Protein AF-A0A8T5M0J4-F1 (afdb_monomer)

Mean predicted aligned error: 8.4 Å

Sequence (104 aa):
MQELKKFDVLSTALIQAVIGAIVGLLFGIFYAIFGTMLASLGAQGMGPGAGMMAGVGVLMIIILPISYGIAGFIGGAIFAFVYNLVAKWIGGIKVELTNVAPAK

Nearest PDB structures (foldseek):
  1c0v-assembly1_A  TM=5.836E-01  e=3.617E+00  Escherichia coli
  8b6h-assembly1_EG  TM=4.795E-01  e=3.219E+00  Tetrahymena thermophila SB210
  7njl-assembly1_P  TM=3.765E-01  e=1.696E+00  Mycolicibacterium smegmatis MC2 155
  8bqs-assembly1_Eq  TM=4.881E-01  e=4.308E+00  Tetrahymena thermophila SB210

Foldseek 3Di:
DDFCLADDLQVQLQVQLQVQLVVQLVVLVVQLVVQLVVLVVCVVPPPPVSVVSNVVSNVSNVVRSNVRSNVSSVVRNVVRVVQNVVCVPPNGDDDDDDPPDDDD

Radius of gyration: 21.3 Å; Cα contacts (8 Å, |Δi|>4): 141; chains: 1; bounding box: 46×46×55 Å

Structure (mmCIF, N/CA/C/O backbone):
data_AF-A0A8T5M0J4-F1
#
_entry.id   AF-A0A8T5M0J4-F1
#
loop_
_atom_site.group_PDB
_atom_site.id
_atom_site.type_symbol
_atom_site.label_atom_id
_atom_site.label_alt_id
_atom_site.label_comp_id
_atom_site.label_asym_id
_atom_site.label_entity_id
_atom_site.label_seq_id
_atom_site.pdbx_PDB_ins_code
_atom_site.Cartn_x
_atom_site.Cartn_y
_atom_site.Cartn_z
_atom_site.occupancy
_atom_site.B_iso_or_equiv
_atom_site.auth_seq_id
_atom_site.auth_comp_id
_atom_site.auth_asym_id
_atom_site.auth_atom_id
_atom_site.pdbx_PDB_model_num
ATOM 1 N N . MET A 1 1 ? -5.095 9.691 28.644 1.00 72.69 1 MET A N 1
ATOM 2 C CA . MET A 1 1 ? -5.087 8.663 27.581 1.00 72.69 1 MET A CA 1
ATOM 3 C C . MET A 1 1 ? -6.386 8.760 26.797 1.00 72.69 1 MET A C 1
ATOM 5 O O . MET A 1 1 ? -7.447 8.672 27.403 1.00 72.69 1 MET A O 1
ATOM 9 N N . GLN A 1 2 ? -6.309 9.020 25.497 1.00 82.12 2 GLN A N 1
ATOM 10 C CA . GLN A 1 2 ? -7.454 8.988 24.584 1.00 82.12 2 GLN A CA 1
ATOM 11 C C . GLN A 1 2 ? -7.600 7.585 23.973 1.00 82.12 2 GLN A C 1
ATOM 13 O O . GLN A 1 2 ? -6.694 6.767 24.086 1.00 82.12 2 GLN A O 1
ATOM 18 N N . GLU A 1 3 ? -8.741 7.277 23.360 1.00 84.25 3 GLU A N 1
ATOM 19 C CA . GLU A 1 3 ? -9.023 5.960 22.772 1.00 84.25 3 GLU A CA 1
ATOM 20 C C . GLU A 1 3 ? -9.385 6.109 21.288 1.00 84.25 3 GLU A C 1
ATOM 22 O O . GLU A 1 3 ? -10.331 6.816 20.931 1.00 84.25 3 GLU A O 1
ATOM 27 N N . LEU A 1 4 ? -8.646 5.424 20.415 1.00 85.12 4 LEU A N 1
ATOM 28 C CA . LEU A 1 4 ? -8.905 5.342 18.979 1.00 85.12 4 LEU A CA 1
ATOM 29 C C . LEU A 1 4 ? -10.001 4.309 18.704 1.00 85.12 4 LEU A C 1
ATOM 31 O O . LEU A 1 4 ? -9.728 3.138 18.457 1.00 85.12 4 LEU A O 1
ATOM 35 N N . LYS A 1 5 ? -11.263 4.741 18.717 1.00 84.88 5 LYS A N 1
ATOM 36 C CA . LYS A 1 5 ? -12.410 3.852 18.444 1.00 84.88 5 LYS A CA 1
ATOM 37 C C . LYS A 1 5 ? -12.639 3.550 16.966 1.00 84.88 5 LYS A C 1
ATOM 39 O O . LYS A 1 5 ? -13.288 2.560 16.644 1.00 84.88 5 LYS A O 1
ATOM 44 N N . LYS A 1 6 ? -12.158 4.419 16.075 1.00 86.38 6 LYS A N 1
ATOM 45 C CA . LYS A 1 6 ? -12.303 4.251 14.629 1.00 86.38 6 LYS A CA 1
ATOM 46 C C . LYS A 1 6 ? -11.108 4.823 13.880 1.00 86.38 6 LYS A C 1
ATOM 48 O O . LYS A 1 6 ? -10.658 5.923 14.196 1.00 86.38 6 LYS A O 1
ATOM 53 N N . PHE A 1 7 ? -10.662 4.103 12.862 1.00 89.12 7 PHE A N 1
ATOM 54 C CA . PHE A 1 7 ? -9.860 4.655 11.782 1.00 89.12 7 PHE A CA 1
ATOM 55 C C . PHE A 1 7 ? -10.777 5.131 10.660 1.00 89.12 7 PHE A C 1
ATOM 57 O O . PHE A 1 7 ? -11.763 4.469 10.323 1.00 89.12 7 PHE A O 1
ATOM 64 N N . ASP A 1 8 ? -10.450 6.283 10.081 1.00 92.75 8 ASP A N 1
ATOM 65 C CA . ASP A 1 8 ? -11.033 6.660 8.801 1.00 92.75 8 ASP A CA 1
ATOM 66 C C . ASP A 1 8 ? -10.425 5.781 7.704 1.00 92.75 8 ASP A C 1
AT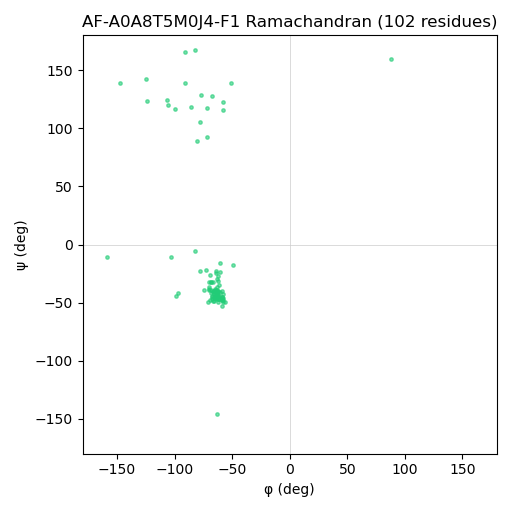OM 68 O O . ASP A 1 8 ? -9.215 5.803 7.479 1.00 92.75 8 ASP A O 1
ATOM 72 N N . VAL A 1 9 ? -11.271 4.987 7.046 1.00 92.31 9 VAL A N 1
ATOM 73 C CA . VAL A 1 9 ? -10.834 3.960 6.090 1.00 92.31 9 VAL A CA 1
ATOM 74 C C . VAL A 1 9 ? -10.076 4.593 4.931 1.00 92.31 9 VAL A C 1
ATOM 76 O O . VAL A 1 9 ? -9.046 4.065 4.518 1.00 92.31 9 VAL A O 1
ATOM 79 N N . LEU A 1 10 ? -10.554 5.738 4.435 1.00 92.62 10 LEU A N 1
ATOM 80 C CA . LEU A 1 10 ? -9.941 6.412 3.298 1.00 92.62 10 LEU A CA 1
ATOM 81 C C . LEU A 1 10 ? -8.574 6.994 3.665 1.00 92.62 10 LEU A C 1
ATOM 83 O O . LEU A 1 10 ? -7.605 6.756 2.947 1.00 92.62 10 LEU A O 1
ATOM 87 N N . SER A 1 11 ? -8.475 7.702 4.791 1.00 93.06 11 SER A N 1
ATOM 88 C CA . SER A 1 11 ? -7.205 8.244 5.279 1.00 93.06 11 SER A CA 1
ATOM 89 C C . SER A 1 11 ? -6.166 7.143 5.520 1.00 93.06 11 SER A C 1
ATOM 91 O O . SER A 1 11 ? -5.044 7.233 5.020 1.00 93.06 11 SER A O 1
ATOM 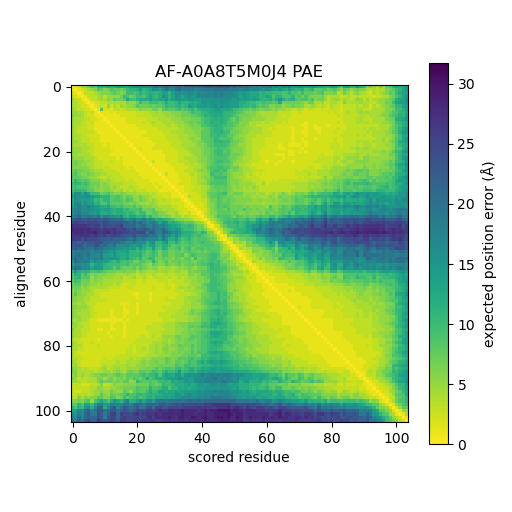93 N N . THR A 1 12 ? -6.539 6.048 6.194 1.00 93.06 12 THR A N 1
ATOM 94 C CA . THR A 1 12 ? -5.628 4.914 6.426 1.00 93.06 12 THR A CA 1
ATOM 95 C C . THR A 1 12 ? -5.210 4.236 5.121 1.00 93.06 12 THR A C 1
ATOM 97 O O . THR A 1 12 ? -4.030 3.932 4.948 1.00 93.06 12 THR A O 1
ATOM 100 N N . ALA A 1 13 ? -6.138 4.037 4.183 1.00 94.81 13 ALA A N 1
ATOM 101 C CA . ALA A 1 13 ? -5.837 3.457 2.879 1.00 94.81 13 ALA A CA 1
ATOM 102 C C . ALA A 1 13 ? -4.876 4.334 2.067 1.00 94.81 13 ALA A C 1
ATOM 104 O O . ALA A 1 13 ? -3.910 3.821 1.513 1.00 94.81 13 ALA A O 1
ATOM 105 N N . LEU A 1 14 ? -5.089 5.652 2.027 1.00 94.62 14 LEU A N 1
ATOM 106 C CA . LEU A 1 14 ? -4.214 6.582 1.307 1.00 94.62 14 LEU A CA 1
ATOM 107 C C . LEU A 1 14 ? -2.812 6.641 1.913 1.00 94.62 14 LEU A C 1
ATOM 109 O O . LEU A 1 14 ? -1.832 6.576 1.174 1.00 94.62 14 LEU A O 1
ATOM 113 N N . ILE A 1 15 ? -2.698 6.707 3.243 1.00 95.38 15 ILE A N 1
ATOM 114 C CA . ILE A 1 15 ? -1.395 6.664 3.921 1.00 95.38 15 ILE A CA 1
ATOM 115 C C . ILE A 1 15 ? -0.668 5.363 3.566 1.00 95.38 15 ILE A C 1
ATOM 117 O O . ILE A 1 15 ? 0.491 5.397 3.152 1.00 95.38 15 ILE A O 1
ATOM 121 N N . GLN A 1 16 ? -1.356 4.222 3.649 1.00 94.50 16 GLN A N 1
ATOM 122 C CA . GLN A 1 16 ? -0.768 2.925 3.325 1.00 94.50 16 GLN A CA 1
ATOM 123 C C . GLN A 1 16 ? -0.427 2.788 1.833 1.00 94.50 16 GLN A C 1
ATOM 125 O O . GLN A 1 16 ? 0.565 2.147 1.493 1.00 94.50 16 GLN A O 1
ATOM 130 N N . ALA A 1 17 ? -1.196 3.415 0.943 1.00 95.94 17 ALA A N 1
ATOM 131 C CA . ALA A 1 17 ? -0.907 3.478 -0.485 1.00 95.94 17 ALA A CA 1
ATOM 132 C C . ALA A 1 17 ? 0.380 4.254 -0.766 1.00 95.94 17 ALA A C 1
ATOM 134 O O . ALA A 1 17 ? 1.218 3.800 -1.540 1.00 95.94 17 ALA A O 1
ATOM 135 N N . VAL A 1 18 ? 0.567 5.405 -0.116 1.00 96.69 18 VAL A N 1
ATOM 136 C CA . VAL A 1 18 ? 1.773 6.224 -0.285 1.00 96.69 18 VAL A CA 1
ATOM 137 C C . VAL A 1 18 ? 2.993 5.506 0.285 1.00 96.69 18 VAL A C 1
ATOM 139 O O . VAL A 1 18 ? 4.015 5.421 -0.392 1.00 96.69 18 VAL A O 1
ATOM 142 N N . ILE A 1 19 ? 2.880 4.921 1.481 1.00 95.81 19 ILE A N 1
ATOM 143 C CA . ILE A 1 19 ? 3.944 4.090 2.063 1.00 95.81 19 ILE A CA 1
ATOM 144 C C . ILE A 1 19 ? 4.272 2.922 1.125 1.00 95.81 19 ILE A C 1
ATOM 146 O O . ILE A 1 19 ? 5.438 2.697 0.808 1.00 95.81 19 ILE A O 1
ATOM 150 N N . GLY A 1 20 ? 3.251 2.216 0.634 1.00 94.94 20 GLY A N 1
ATOM 151 C CA . GLY A 1 20 ? 3.397 1.123 -0.323 1.00 94.94 20 GLY A CA 1
ATOM 152 C C . GLY A 1 20 ? 4.102 1.562 -1.604 1.00 94.94 20 GLY A C 1
ATOM 153 O O . GLY A 1 20 ? 5.044 0.906 -2.032 1.00 94.94 20 GLY A O 1
ATOM 154 N N . ALA A 1 21 ? 3.724 2.702 -2.180 1.00 95.12 21 ALA A N 1
ATOM 155 C CA . ALA A 1 21 ? 4.355 3.240 -3.379 1.00 95.12 21 ALA A CA 1
ATOM 156 C C . ALA A 1 21 ? 5.828 3.608 -3.152 1.00 95.12 21 ALA A C 1
ATOM 158 O O . ALA A 1 21 ? 6.667 3.288 -3.991 1.00 95.12 21 ALA A O 1
ATOM 159 N N . ILE A 1 22 ? 6.166 4.216 -2.009 1.00 96.38 22 ILE A N 1
ATOM 160 C CA . ILE A 1 22 ? 7.559 4.515 -1.639 1.00 96.38 22 ILE A CA 1
ATOM 161 C C . ILE A 1 22 ? 8.363 3.217 -1.527 1.00 96.38 22 ILE A C 1
ATOM 163 O O . ILE A 1 22 ? 9.446 3.110 -2.098 1.00 96.38 22 ILE A O 1
ATOM 167 N N . VAL A 1 23 ? 7.821 2.207 -0.847 1.00 94.25 23 VAL A N 1
ATOM 168 C CA . VAL A 1 23 ? 8.457 0.889 -0.728 1.00 94.25 23 VAL A CA 1
ATOM 169 C C . VAL A 1 23 ? 8.628 0.238 -2.106 1.00 94.25 23 VAL A C 1
ATOM 171 O O . VAL A 1 23 ? 9.716 -0.231 -2.433 1.00 94.25 23 VAL A O 1
ATOM 174 N N . GLY A 1 24 ? 7.594 0.269 -2.948 1.00 92.31 24 GLY A N 1
ATOM 175 C CA . GLY A 1 24 ? 7.636 -0.237 -4.318 1.00 92.31 24 GLY A CA 1
ATOM 176 C C . GLY A 1 24 ? 8.658 0.490 -5.192 1.00 92.31 24 GLY A C 1
ATOM 177 O O . GLY A 1 24 ? 9.314 -0.149 -6.009 1.00 92.31 24 GLY A O 1
ATOM 178 N N . LEU A 1 25 ? 8.864 1.793 -4.986 1.00 94.31 25 LEU A N 1
ATOM 179 C CA . LEU A 1 25 ? 9.907 2.567 -5.660 1.00 94.31 25 LEU A CA 1
ATOM 180 C C . LEU A 1 25 ? 11.307 2.150 -5.220 1.00 94.31 25 LEU A C 1
ATOM 182 O O . LEU A 1 25 ? 12.170 1.958 -6.073 1.00 94.31 25 LEU A O 1
ATOM 186 N N . LEU A 1 26 ? 11.534 1.960 -3.919 1.00 94.38 26 LEU A N 1
ATOM 187 C CA . LEU A 1 26 ? 12.818 1.471 -3.410 1.00 94.38 26 LEU A CA 1
ATOM 188 C C . LEU A 1 26 ? 13.157 0.098 -4.002 1.00 94.38 26 LEU A C 1
ATOM 190 O O . LEU A 1 26 ? 14.270 -0.106 -4.489 1.00 94.38 26 LEU A O 1
ATOM 194 N N . PHE A 1 27 ? 12.183 -0.816 -4.042 1.00 89.81 27 PHE A N 1
ATOM 195 C CA . PHE A 1 27 ? 12.355 -2.109 -4.702 1.00 89.81 27 PHE A CA 1
ATOM 196 C C . PHE A 1 27 ? 12.550 -1.970 -6.216 1.00 89.81 27 PHE A C 1
ATOM 198 O O . PHE A 1 27 ? 13.418 -2.636 -6.768 1.00 89.81 27 PHE A O 1
ATOM 205 N N . GLY A 1 28 ? 11.814 -1.086 -6.891 1.00 89.12 28 GLY A N 1
ATOM 206 C CA . GLY A 1 28 ? 11.980 -0.804 -8.320 1.00 89.12 28 GLY A CA 1
ATOM 207 C C . GLY A 1 28 ? 13.379 -0.314 -8.672 1.00 89.12 28 GLY A C 1
ATOM 208 O O . GLY A 1 28 ? 13.993 -0.832 -9.603 1.00 89.12 28 GLY A O 1
ATOM 209 N N . ILE A 1 29 ? 13.924 0.619 -7.891 1.00 90.75 29 ILE A N 1
ATOM 210 C CA . ILE A 1 29 ? 15.298 1.109 -8.052 1.00 90.75 29 ILE A CA 1
ATOM 211 C C . ILE A 1 29 ? 16.297 -0.028 -7.824 1.00 90.75 29 ILE A C 1
ATOM 213 O O . ILE A 1 29 ? 17.219 -0.205 -8.620 1.00 90.75 29 ILE A O 1
ATOM 217 N N . PHE A 1 30 ? 16.096 -0.835 -6.780 1.00 88.88 30 PHE A N 1
ATOM 218 C CA . PHE A 1 30 ? 16.947 -1.989 -6.505 1.00 88.88 30 PHE A CA 1
ATOM 219 C C . PHE A 1 30 ? 16.944 -2.985 -7.676 1.00 88.88 30 PHE A C 1
ATOM 221 O O . PHE A 1 30 ? 18.005 -3.372 -8.160 1.00 88.88 30 PHE A O 1
ATOM 228 N N . TYR A 1 31 ? 15.768 -3.333 -8.204 1.00 83.94 31 TYR A N 1
ATOM 229 C CA . TYR A 1 31 ? 15.628 -4.209 -9.370 1.00 83.94 31 TYR A CA 1
ATOM 230 C C . TYR A 1 31 ? 16.250 -3.619 -10.638 1.00 83.94 31 TYR A C 1
ATOM 232 O O . TYR A 1 31 ? 16.840 -4.363 -11.417 1.00 83.94 31 TYR A O 1
ATOM 240 N N . ALA A 1 32 ? 16.168 -2.306 -10.848 1.00 86.88 32 ALA A N 1
ATOM 241 C CA . ALA A 1 32 ? 16.800 -1.659 -11.992 1.00 86.88 32 ALA A CA 1
ATOM 242 C C . ALA A 1 32 ? 18.334 -1.735 -11.924 1.00 86.88 32 ALA A C 1
ATOM 244 O O . ALA A 1 32 ? 18.983 -2.093 -12.909 1.00 86.88 32 ALA A O 1
ATOM 245 N N . ILE A 1 33 ? 18.921 -1.458 -10.756 1.00 86.31 33 ILE A N 1
ATOM 246 C CA . ILE A 1 33 ? 20.376 -1.527 -10.544 1.00 86.31 33 ILE A CA 1
ATOM 247 C C . ILE A 1 33 ? 20.869 -2.973 -10.679 1.00 86.31 33 ILE A C 1
ATOM 249 O O . ILE A 1 33 ? 21.814 -3.243 -11.418 1.00 86.31 33 ILE A O 1
ATOM 253 N N . PHE A 1 34 ? 20.210 -3.926 -10.018 1.00 82.12 34 PHE A N 1
ATOM 254 C CA . PHE A 1 34 ? 20.601 -5.333 -10.102 1.00 82.12 34 PHE A CA 1
ATOM 255 C C . PHE A 1 34 ? 20.351 -5.922 -11.490 1.00 82.12 34 PHE A C 1
ATOM 257 O O . PHE A 1 34 ? 21.191 -6.660 -11.992 1.00 82.12 34 PHE A O 1
ATOM 264 N N . GLY A 1 35 ? 19.241 -5.572 -12.140 1.00 78.88 35 GLY A N 1
ATOM 265 C CA . GLY A 1 35 ? 18.915 -6.034 -13.488 1.00 78.88 35 GLY A CA 1
ATOM 266 C C . GLY A 1 35 ? 19.922 -5.549 -14.530 1.00 78.88 35 GLY A C 1
ATOM 267 O O . GLY A 1 35 ? 20.358 -6.331 -15.372 1.00 78.88 35 GLY A O 1
ATOM 268 N N . THR A 1 36 ? 20.355 -4.288 -14.441 1.00 76.69 36 THR A N 1
ATOM 269 C CA . THR A 1 36 ? 21.394 -3.733 -15.326 1.00 76.69 36 THR A CA 1
ATOM 270 C C . THR A 1 36 ? 22.780 -4.317 -15.047 1.00 76.69 36 THR A C 1
ATOM 272 O O . THR A 1 36 ? 23.502 -4.638 -15.991 1.00 76.69 36 THR A O 1
ATOM 275 N N . MET A 1 37 ? 23.136 -4.537 -13.779 1.00 79.31 37 MET A N 1
ATOM 276 C CA . MET A 1 37 ? 24.392 -5.190 -13.394 1.00 79.31 37 MET A CA 1
ATOM 277 C C . MET A 1 37 ? 24.441 -6.664 -13.827 1.00 79.31 37 MET A C 1
ATOM 279 O O . MET A 1 37 ? 25.459 -7.142 -14.316 1.00 79.31 37 MET A O 1
ATOM 283 N N . LEU A 1 38 ? 23.338 -7.403 -13.693 1.00 74.19 38 LEU A N 1
ATOM 284 C CA . LEU A 1 38 ? 23.269 -8.799 -14.125 1.00 74.19 38 LEU A CA 1
ATOM 285 C C . LEU A 1 38 ? 23.282 -8.913 -15.656 1.00 74.19 38 LEU A C 1
ATOM 287 O O . LEU A 1 38 ? 23.916 -9.813 -16.202 1.00 74.19 38 LEU A O 1
ATOM 291 N N . ALA A 1 39 ? 22.637 -7.974 -16.354 1.00 74.62 39 ALA A N 1
ATOM 292 C CA . ALA A 1 39 ? 22.684 -7.884 -17.809 1.00 74.62 39 ALA A CA 1
ATOM 293 C C . ALA A 1 39 ? 24.102 -7.603 -18.332 1.00 74.62 39 ALA A C 1
ATOM 295 O O . ALA A 1 39 ? 24.505 -8.203 -19.327 1.00 74.62 39 ALA A O 1
ATOM 296 N N . SER A 1 40 ? 24.882 -6.745 -17.662 1.00 71.81 40 SER A N 1
ATOM 297 C CA . SER A 1 40 ? 26.264 -6.450 -18.068 1.00 71.81 40 SER A CA 1
ATOM 298 C C . SER A 1 40 ? 27.220 -7.625 -17.835 1.00 71.81 40 SER A C 1
ATOM 300 O O . SER A 1 40 ? 28.120 -7.842 -18.644 1.00 71.81 40 SER A O 1
ATOM 302 N N . LEU A 1 41 ? 26.990 -8.433 -16.794 1.00 71.69 41 LEU A N 1
ATOM 303 C CA . LEU A 1 41 ? 27.7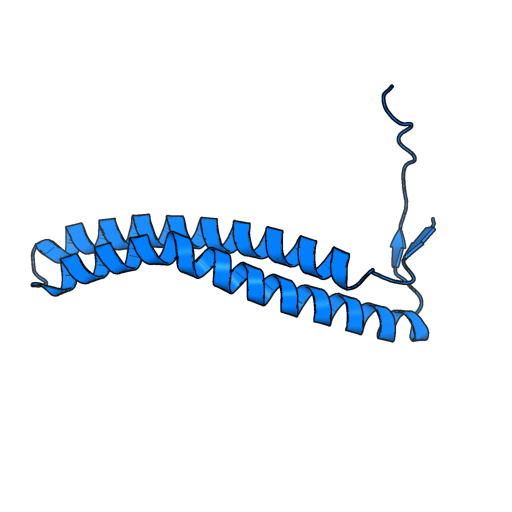26 -9.680 -16.549 1.00 71.69 41 LEU A CA 1
ATOM 304 C C . LEU A 1 41 ? 27.305 -10.806 -17.512 1.00 71.69 41 LEU A C 1
ATOM 306 O O . LEU A 1 41 ? 28.149 -11.559 -17.996 1.00 71.69 41 LEU A O 1
ATOM 310 N N . GLY A 1 42 ? 26.011 -10.908 -17.827 1.00 65.56 42 GLY A N 1
ATOM 311 C CA . GLY A 1 42 ? 25.455 -11.900 -18.752 1.00 65.56 42 GLY A CA 1
ATOM 312 C C . GLY A 1 42 ? 25.775 -11.631 -20.224 1.00 65.56 42 GLY A C 1
ATOM 313 O O . GLY A 1 42 ? 25.801 -12.569 -21.017 1.00 65.56 42 GLY A O 1
ATOM 314 N N . ALA A 1 43 ? 26.090 -10.386 -20.595 1.00 58.41 43 ALA A N 1
ATOM 315 C CA . ALA A 1 43 ? 26.437 -9.998 -21.964 1.00 58.41 43 ALA A CA 1
ATOM 316 C C . ALA A 1 43 ? 27.685 -10.712 -22.528 1.00 58.41 43 ALA A C 1
ATOM 318 O O . ALA A 1 43 ? 27.876 -10.723 -23.741 1.00 58.41 43 ALA A O 1
ATOM 319 N N . GLN A 1 44 ? 28.514 -11.341 -21.684 1.00 58.59 44 GLN A N 1
ATOM 320 C CA . GLN A 1 44 ? 29.667 -12.132 -22.135 1.00 58.59 44 GLN A CA 1
AT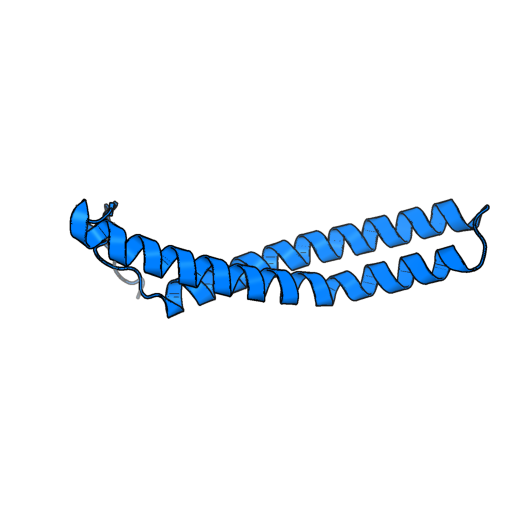OM 321 C C . GLN A 1 44 ? 29.324 -13.573 -22.568 1.00 58.59 44 GLN A C 1
ATOM 323 O O . GLN A 1 44 ? 30.196 -14.265 -23.087 1.00 58.59 44 GLN A O 1
ATOM 328 N N . GLY A 1 45 ? 28.079 -14.043 -22.401 1.00 56.62 45 GLY A N 1
ATOM 329 C CA . GLY A 1 45 ? 27.708 -15.424 -22.763 1.00 56.62 45 GLY A CA 1
ATOM 330 C C . GLY A 1 45 ? 26.220 -15.701 -22.998 1.00 56.62 45 GLY A C 1
ATOM 331 O O . GLY A 1 45 ? 25.866 -16.757 -23.517 1.00 56.62 45 GLY A O 1
ATOM 332 N N . MET A 1 46 ? 25.332 -14.767 -22.664 1.00 54.56 46 MET A N 1
ATOM 333 C CA . MET A 1 46 ? 23.901 -14.849 -22.933 1.00 54.56 46 MET A CA 1
ATOM 334 C C . MET A 1 46 ? 23.592 -13.888 -24.077 1.00 54.56 46 MET A C 1
ATOM 336 O O . MET A 1 46 ? 23.877 -12.702 -23.968 1.00 54.56 46 MET A O 1
ATOM 340 N N . GLY A 1 47 ? 23.065 -14.405 -25.190 1.00 58.78 47 GLY A N 1
ATOM 341 C CA . GLY A 1 47 ? 22.760 -13.631 -26.398 1.00 58.78 47 GLY A CA 1
ATOM 342 C C . GLY A 1 47 ? 21.684 -12.538 -26.200 1.00 58.78 47 GLY A C 1
ATOM 343 O O . GLY A 1 47 ? 21.569 -11.960 -25.122 1.00 58.78 47 GLY A O 1
ATOM 344 N N . PRO A 1 48 ? 20.835 -12.243 -27.204 1.00 61.19 48 PRO A N 1
ATOM 345 C CA . PRO A 1 48 ? 19.910 -11.092 -27.210 1.00 61.19 48 PRO A CA 1
ATOM 346 C C . PRO A 1 48 ? 19.023 -10.882 -25.960 1.00 61.19 48 PRO A C 1
ATOM 348 O O . PRO A 1 48 ? 18.504 -9.787 -25.753 1.00 61.19 48 PRO A O 1
ATOM 351 N N . GLY A 1 49 ? 18.860 -11.897 -25.103 1.00 63.78 49 GLY A N 1
ATOM 352 C CA . GLY A 1 49 ? 18.132 -11.812 -23.835 1.00 63.78 49 GLY A CA 1
ATOM 353 C C . GLY A 1 49 ? 18.740 -10.870 -22.785 1.00 63.78 49 GLY A C 1
ATOM 354 O O . GLY A 1 49 ? 17.993 -10.339 -21.966 1.00 63.78 49 GLY A O 1
ATOM 355 N N . ALA A 1 50 ? 20.049 -10.587 -22.815 1.00 63.94 50 ALA A N 1
ATOM 356 C CA . ALA A 1 50 ? 20.681 -9.696 -21.831 1.00 63.94 50 ALA A CA 1
ATOM 357 C C . ALA A 1 50 ? 20.165 -8.243 -21.927 1.00 63.94 50 ALA A C 1
ATOM 359 O O . ALA A 1 50 ? 19.870 -7.615 -20.910 1.00 63.94 50 ALA A O 1
ATOM 360 N N . GLY A 1 51 ? 19.963 -7.727 -23.147 1.00 64.06 51 GLY A N 1
ATOM 361 C CA . GLY A 1 51 ? 19.395 -6.389 -23.365 1.00 64.06 51 GLY A CA 1
ATOM 362 C C . GLY A 1 51 ? 17.923 -6.282 -22.953 1.00 64.06 51 GLY A C 1
ATOM 363 O O . GLY A 1 51 ? 17.491 -5.250 -22.438 1.00 64.06 51 GLY A O 1
ATOM 364 N N . MET A 1 52 ? 17.162 -7.371 -23.102 1.00 66.94 52 MET A N 1
ATOM 365 C CA . MET A 1 52 ? 15.758 -7.434 -22.689 1.00 66.94 52 MET A CA 1
ATOM 366 C C . MET A 1 52 ? 15.612 -7.352 -21.162 1.00 66.94 52 MET A C 1
ATOM 368 O O . MET A 1 52 ? 14.749 -6.632 -20.666 1.00 66.94 52 MET A O 1
ATOM 372 N N . MET A 1 53 ? 16.503 -8.007 -20.411 1.00 68.00 53 MET A N 1
ATOM 373 C CA . MET A 1 53 ? 16.511 -7.969 -18.941 1.00 68.00 53 MET A CA 1
ATOM 374 C C . MET A 1 53 ? 16.802 -6.570 -18.380 1.00 68.00 53 MET A C 1
ATOM 376 O O . MET A 1 53 ? 16.168 -6.152 -17.411 1.00 68.00 53 MET A O 1
ATOM 380 N N . ALA A 1 54 ? 17.701 -5.812 -19.015 1.00 69.31 54 ALA A N 1
ATOM 381 C CA . ALA A 1 54 ? 17.981 -4.428 -18.627 1.00 69.31 54 ALA A CA 1
ATOM 382 C C . ALA A 1 54 ? 16.769 -3.504 -18.862 1.00 69.31 54 ALA A C 1
ATOM 384 O 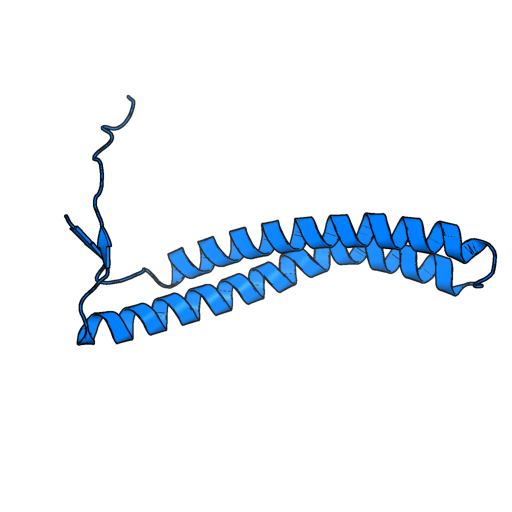O . ALA A 1 54 ? 16.422 -2.707 -17.990 1.00 69.31 54 ALA A O 1
ATOM 385 N N . GLY A 1 55 ? 16.084 -3.646 -20.005 1.00 73.75 55 GLY A N 1
ATOM 386 C CA . GLY A 1 55 ? 14.873 -2.877 -20.316 1.00 73.75 55 GLY A CA 1
ATOM 387 C C . GLY A 1 55 ? 13.715 -3.166 -19.355 1.00 73.75 55 GLY A C 1
ATOM 388 O O . GLY A 1 55 ? 13.034 -2.244 -18.905 1.00 73.75 55 GLY A O 1
ATOM 389 N N . VAL A 1 56 ? 13.535 -4.433 -18.967 1.00 76.56 56 VAL A N 1
ATOM 390 C CA . VAL A 1 56 ? 12.535 -4.836 -17.965 1.00 76.56 56 VAL A CA 1
ATOM 391 C C . VAL A 1 56 ? 12.857 -4.245 -16.588 1.00 76.56 56 VAL A C 1
ATOM 393 O O . VAL A 1 56 ? 11.946 -3.770 -15.911 1.00 76.56 56 VAL A O 1
ATOM 396 N N . GLY A 1 57 ? 14.134 -4.193 -16.193 1.00 78.50 57 GLY A N 1
ATOM 397 C CA . GLY A 1 57 ? 14.562 -3.602 -14.920 1.00 78.50 57 GLY A CA 1
ATOM 398 C C . GLY A 1 57 ? 14.165 -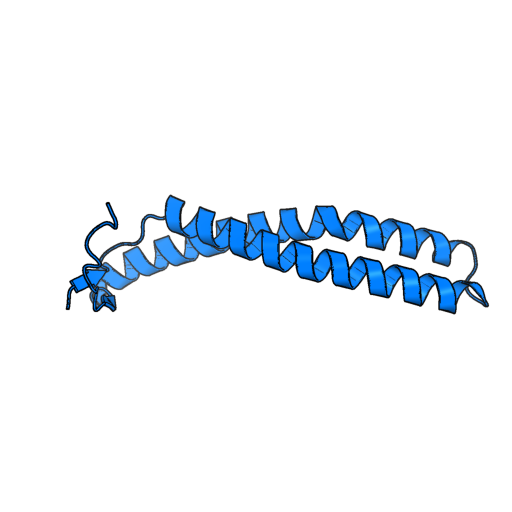2.130 -14.764 1.00 78.50 57 GLY A C 1
ATOM 399 O O . GLY A 1 57 ? 13.694 -1.732 -13.702 1.00 78.50 57 GLY A O 1
ATOM 400 N N . VAL A 1 58 ? 14.270 -1.328 -15.828 1.00 79.88 58 VAL A N 1
ATOM 401 C CA . VAL A 1 58 ? 13.869 0.092 -15.801 1.00 79.88 58 VAL A CA 1
ATOM 402 C C . VAL A 1 58 ? 12.348 0.250 -15.713 1.00 79.88 58 VAL A C 1
ATOM 404 O O . VAL A 1 58 ? 11.860 1.104 -14.975 1.00 79.88 58 VAL A O 1
ATOM 407 N N . LEU A 1 59 ? 11.576 -0.603 -16.396 1.00 85.94 59 LEU A N 1
ATOM 408 C CA . LEU A 1 59 ? 10.108 -0.587 -16.313 1.00 85.94 59 LEU A CA 1
ATOM 409 C C . LEU A 1 59 ? 9.597 -0.904 -14.898 1.00 85.94 59 LEU A C 1
ATOM 411 O O . LEU A 1 59 ? 8.559 -0.3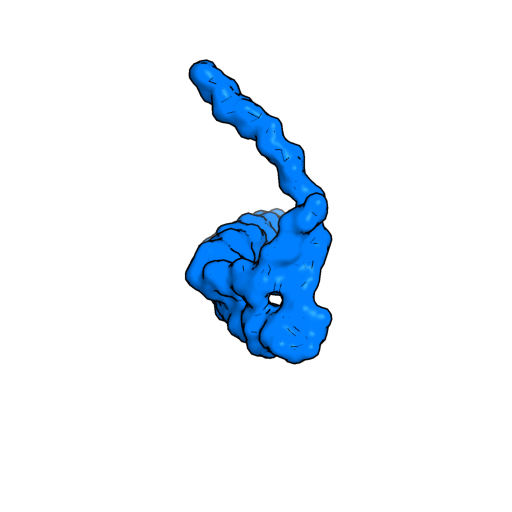79 -14.483 1.00 85.94 59 LEU A O 1
ATOM 415 N N . MET A 1 60 ? 10.337 -1.707 -14.125 1.00 85.81 60 MET A N 1
ATOM 416 C CA . MET A 1 60 ? 9.984 -2.018 -12.735 1.00 85.81 60 MET A CA 1
ATOM 417 C C . MET A 1 60 ? 10.011 -0.793 -11.811 1.00 85.81 60 MET A C 1
ATOM 419 O O . MET A 1 60 ? 9.280 -0.786 -10.823 1.00 85.81 60 MET A O 1
ATOM 423 N N . ILE A 1 61 ? 10.753 0.270 -12.151 1.00 90.00 61 ILE A N 1
ATOM 424 C CA . ILE A 1 61 ? 10.747 1.542 -11.402 1.00 90.00 61 ILE A CA 1
ATOM 425 C C . ILE A 1 61 ? 9.360 2.191 -11.417 1.00 90.00 61 ILE A C 1
ATOM 427 O O . ILE A 1 61 ? 9.024 2.907 -10.485 1.00 90.00 61 ILE A O 1
ATOM 431 N N . ILE A 1 62 ? 8.547 1.940 -12.445 1.00 91.25 62 ILE A N 1
ATOM 432 C CA . ILE A 1 62 ? 7.197 2.504 -12.574 1.00 91.25 62 ILE A CA 1
ATOM 433 C C . ILE A 1 62 ? 6.149 1.490 -12.108 1.00 91.25 62 ILE A C 1
ATOM 435 O O . ILE A 1 62 ? 5.233 1.829 -11.359 1.00 91.25 62 ILE A O 1
ATOM 439 N N . ILE A 1 63 ? 6.295 0.227 -12.512 1.00 92.00 63 ILE A N 1
ATOM 440 C CA . ILE A 1 63 ? 5.300 -0.819 -12.244 1.00 92.00 63 ILE A CA 1
ATOM 441 C C . ILE A 1 63 ? 5.236 -1.176 -10.752 1.00 92.00 63 ILE A C 1
ATOM 443 O O . ILE A 1 63 ? 4.140 -1.334 -10.205 1.00 92.00 63 ILE A O 1
ATOM 447 N N . LEU A 1 64 ? 6.380 -1.290 -10.068 1.00 92.75 64 LEU A N 1
ATOM 448 C CA . LEU A 1 64 ? 6.403 -1.682 -8.656 1.00 92.75 64 LEU A CA 1
ATOM 449 C C . LEU A 1 64 ? 5.790 -0.629 -7.719 1.00 92.75 64 LEU A C 1
ATOM 451 O O . LEU A 1 64 ? 4.935 -1.018 -6.927 1.00 92.75 64 LEU A O 1
ATOM 455 N N . PRO A 1 65 ? 6.095 0.680 -7.805 1.00 94.06 65 PRO A N 1
ATOM 456 C CA . PRO A 1 65 ? 5.404 1.676 -6.985 1.00 94.06 65 PRO A CA 1
ATOM 457 C C . PRO A 1 65 ? 3.890 1.677 -7.190 1.00 94.06 65 PRO A C 1
ATOM 459 O O . PRO A 1 65 ? 3.145 1.766 -6.219 1.00 94.06 65 PRO A O 1
ATOM 462 N N . ILE A 1 66 ? 3.419 1.564 -8.436 1.00 95.44 66 ILE A N 1
ATOM 463 C CA . ILE A 1 66 ? 1.981 1.587 -8.731 1.00 95.44 66 ILE A CA 1
ATOM 464 C C . ILE A 1 66 ? 1.306 0.346 -8.144 1.00 95.44 66 ILE A C 1
ATOM 466 O O . ILE A 1 66 ? 0.305 0.460 -7.440 1.00 95.44 66 ILE A O 1
ATOM 470 N N . SER A 1 67 ? 1.871 -0.839 -8.386 1.00 94.88 67 SER A N 1
ATOM 471 C CA . SER A 1 67 ? 1.315 -2.096 -7.871 1.00 94.88 67 SER A CA 1
ATOM 472 C C . SER A 1 67 ? 1.340 -2.162 -6.343 1.00 94.88 67 SER A C 1
ATOM 474 O O . SER A 1 67 ? 0.316 -2.480 -5.738 1.00 94.88 67 SER A O 1
ATOM 476 N N . TYR A 1 68 ? 2.453 -1.794 -5.704 1.00 93.69 68 TYR A N 1
ATOM 477 C CA . TYR A 1 68 ? 2.552 -1.739 -4.245 1.00 93.69 68 TYR A CA 1
ATOM 478 C C . TYR A 1 68 ? 1.697 -0.623 -3.644 1.00 93.69 68 TYR A C 1
ATOM 480 O O . TYR A 1 68 ? 1.172 -0.796 -2.548 1.00 93.69 68 TYR A O 1
ATOM 488 N N . GLY A 1 69 ? 1.511 0.495 -4.343 1.00 95.75 69 GLY A N 1
ATOM 489 C CA . GLY A 1 69 ? 0.602 1.556 -3.924 1.00 95.75 69 GLY A CA 1
ATOM 490 C C . GLY A 1 69 ? -0.854 1.095 -3.927 1.00 95.75 69 GLY A C 1
ATOM 491 O O . GLY A 1 69 ? -1.564 1.293 -2.945 1.00 95.75 69 GLY A O 1
ATOM 492 N N . ILE A 1 70 ? -1.290 0.395 -4.979 1.00 96.88 70 ILE A N 1
ATOM 493 C CA . ILE A 1 70 ? -2.637 -0.194 -5.059 1.00 96.88 70 ILE A CA 1
ATOM 494 C C . ILE A 1 70 ? -2.815 -1.286 -3.998 1.00 96.88 70 ILE A C 1
ATOM 496 O O . ILE A 1 70 ? -3.815 -1.292 -3.279 1.00 96.88 70 ILE A O 1
ATOM 500 N N . ALA A 1 71 ? -1.842 -2.189 -3.852 1.00 95.50 71 ALA A N 1
ATOM 501 C CA . ALA A 1 71 ? -1.883 -3.235 -2.833 1.00 95.50 71 ALA A CA 1
ATOM 502 C C . ALA A 1 71 ? -1.895 -2.642 -1.414 1.00 95.50 71 ALA A C 1
ATOM 504 O O . ALA A 1 71 ? -2.661 -3.092 -0.562 1.00 95.50 71 ALA A O 1
ATOM 505 N N . GLY A 1 72 ? -1.100 -1.596 -1.178 1.00 95.50 72 GLY A N 1
ATOM 506 C CA . GLY A 1 72 ? -1.072 -0.832 0.064 1.00 95.50 72 GLY A CA 1
ATOM 507 C C . GLY A 1 72 ? -2.409 -0.155 0.350 1.00 95.50 72 GLY A C 1
ATOM 508 O O . GLY A 1 72 ? -2.912 -0.263 1.464 1.00 95.50 72 GLY A O 1
ATOM 509 N N . PHE A 1 73 ? -3.035 0.455 -0.658 1.00 96.69 73 PHE A N 1
ATOM 510 C CA . PHE A 1 73 ? -4.367 1.047 -0.538 1.00 96.69 73 PHE A CA 1
ATOM 511 C C . PHE A 1 73 ? -5.411 0.014 -0.110 1.00 96.69 73 PHE A C 1
ATOM 513 O O . PHE A 1 73 ? -6.114 0.205 0.882 1.00 96.69 73 PHE A O 1
ATOM 520 N N . ILE A 1 74 ? -5.485 -1.107 -0.832 1.00 97.31 74 ILE A N 1
ATOM 521 C CA . ILE A 1 74 ? -6.446 -2.182 -0.562 1.00 97.31 74 ILE A CA 1
ATOM 522 C C . ILE A 1 74 ? -6.190 -2.777 0.827 1.00 97.31 74 ILE A C 1
ATOM 524 O O . ILE A 1 74 ? -7.121 -2.914 1.619 1.00 97.31 74 ILE A O 1
ATOM 528 N N . GLY A 1 75 ? -4.931 -3.075 1.154 1.00 95.69 75 GLY A N 1
ATOM 529 C CA . GLY A 1 75 ? -4.542 -3.610 2.455 1.00 95.69 75 GLY A CA 1
ATOM 530 C C . GLY A 1 75 ? -4.870 -2.655 3.602 1.00 95.69 75 GLY A C 1
ATOM 531 O O . GLY A 1 75 ? -5.437 -3.081 4.605 1.00 95.69 75 GLY A O 1
ATOM 532 N N . GLY A 1 76 ? -4.588 -1.360 3.440 1.00 95.19 76 GLY A N 1
ATOM 533 C CA . GLY A 1 76 ? -4.916 -0.326 4.422 1.00 95.19 76 GLY A CA 1
ATOM 534 C C . GLY A 1 76 ? -6.424 -0.157 4.618 1.00 95.19 76 GLY A C 1
ATOM 535 O O . GLY A 1 76 ? -6.884 -0.060 5.756 1.00 95.19 76 GLY A O 1
ATOM 536 N N . ALA A 1 77 ? -7.205 -0.199 3.535 1.00 95.56 77 ALA A N 1
ATOM 537 C CA . ALA A 1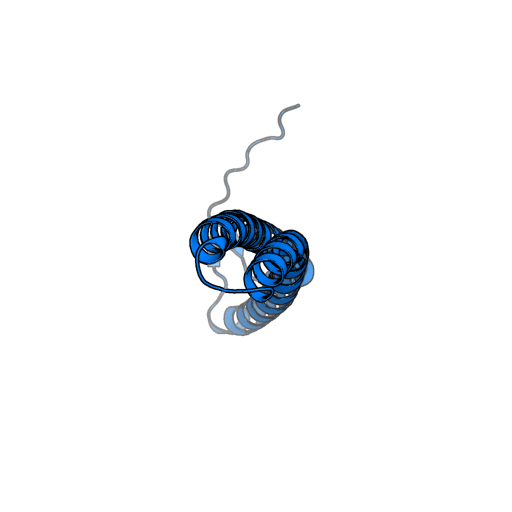 77 ? -8.663 -0.131 3.596 1.00 95.56 77 ALA A CA 1
ATOM 538 C C . ALA A 1 77 ? -9.260 -1.340 4.334 1.00 95.56 77 ALA A C 1
ATOM 540 O O . ALA A 1 77 ? -10.088 -1.176 5.233 1.00 95.56 77 ALA A O 1
ATOM 541 N N . ILE A 1 78 ? -8.806 -2.551 3.993 1.00 96.56 78 ILE A N 1
ATOM 542 C CA . ILE A 1 78 ? -9.229 -3.791 4.656 1.00 96.56 78 ILE A CA 1
ATOM 543 C C . ILE A 1 78 ? -8.839 -3.752 6.133 1.00 96.56 78 ILE A C 1
ATOM 545 O O . ILE A 1 78 ? -9.673 -4.029 6.992 1.00 96.56 78 ILE A O 1
ATOM 549 N N . PHE A 1 79 ? -7.602 -3.361 6.442 1.00 94.88 79 PHE A N 1
ATOM 550 C CA . PHE A 1 79 ? -7.122 -3.250 7.814 1.00 94.88 79 PHE A CA 1
ATOM 551 C C . PHE A 1 79 ? -7.979 -2.286 8.640 1.00 94.88 79 PHE A C 1
ATOM 553 O O . PHE A 1 79 ? -8.450 -2.656 9.714 1.00 94.88 79 PHE A O 1
ATOM 560 N N . ALA A 1 80 ? -8.242 -1.080 8.130 1.00 94.56 80 ALA A N 1
ATOM 561 C CA . ALA A 1 80 ? -9.069 -0.093 8.820 1.00 94.56 80 ALA A CA 1
ATOM 562 C C . ALA A 1 80 ? -10.507 -0.592 9.026 1.00 94.56 80 ALA A C 1
ATOM 564 O O . ALA A 1 80 ? -11.083 -0.405 10.099 1.00 94.56 80 ALA A O 1
ATOM 565 N N . PHE A 1 81 ? -11.081 -1.268 8.027 1.00 95.12 81 PHE A N 1
ATOM 566 C CA . PHE A 1 81 ? -12.409 -1.864 8.137 1.00 95.12 81 PHE A CA 1
ATOM 567 C C . PHE A 1 81 ? -12.465 -2.946 9.222 1.00 95.12 81 PHE A C 1
ATOM 569 O O . PHE A 1 81 ? -13.334 -2.900 10.097 1.00 95.12 81 PHE A O 1
ATOM 576 N N . VAL A 1 82 ? -11.518 -3.887 9.203 1.00 94.38 82 VAL A N 1
ATOM 577 C CA . VAL A 1 82 ? -11.432 -4.971 10.190 1.00 94.38 82 VAL A CA 1
ATOM 578 C C . VAL A 1 82 ? -11.189 -4.402 11.585 1.00 94.38 82 VAL A C 1
ATOM 580 O O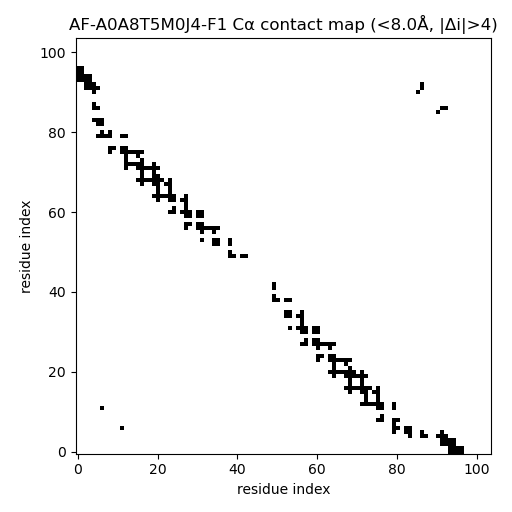 . VAL A 1 82 ? -11.881 -4.792 12.524 1.00 94.38 82 VAL A O 1
ATOM 583 N N . TYR A 1 83 ? -10.286 -3.430 11.725 1.00 94.12 83 TYR A N 1
ATOM 584 C CA . TYR A 1 83 ? -10.057 -2.741 12.991 1.00 94.12 83 TYR A CA 1
ATOM 585 C C . TYR A 1 83 ? -11.344 -2.119 13.534 1.00 94.12 83 TYR A C 1
ATOM 587 O O . TYR A 1 83 ? -11.695 -2.345 14.687 1.00 94.12 83 TYR A O 1
ATOM 595 N N . ASN A 1 84 ? -12.083 -1.378 12.705 1.00 93.88 84 ASN A N 1
ATOM 596 C CA . ASN A 1 84 ? -13.327 -0.727 13.113 1.00 93.88 84 ASN A CA 1
ATOM 597 C C . ASN A 1 84 ? -14.401 -1.730 13.548 1.00 93.88 84 ASN A C 1
ATOM 599 O O . ASN A 1 84 ? -15.227 -1.409 14.402 1.00 93.88 84 ASN A O 1
ATOM 603 N N . LEU A 1 85 ? -14.418 -2.929 12.958 1.00 93.44 85 LEU A N 1
ATOM 604 C CA . LEU A 1 85 ? -15.319 -4.002 13.366 1.00 93.44 85 LEU A CA 1
ATOM 605 C C . LEU A 1 85 ? -14.907 -4.576 14.725 1.00 93.44 85 LEU A C 1
ATOM 607 O O . LEU A 1 85 ? -15.731 -4.652 15.633 1.00 93.44 85 LEU A O 1
ATOM 611 N N . VAL A 1 86 ? -13.630 -4.916 14.879 1.00 93.81 86 VAL A N 1
ATOM 612 C CA . VAL A 1 86 ? -13.084 -5.516 16.101 1.00 93.81 86 VAL A CA 1
ATOM 613 C C . VAL A 1 86 ? -13.138 -4.537 17.280 1.00 93.81 86 VAL A C 1
ATOM 615 O O . VAL A 1 86 ? -13.532 -4.919 18.381 1.00 93.81 86 VAL A O 1
ATOM 618 N N . ALA A 1 87 ? -12.851 -3.254 17.056 1.00 92.88 87 ALA A N 1
ATOM 619 C CA . ALA A 1 87 ? -12.894 -2.212 18.081 1.00 92.88 87 ALA A CA 1
ATOM 620 C C . ALA A 1 87 ? -14.289 -2.042 18.713 1.00 92.88 87 ALA A C 1
ATOM 622 O O . ALA A 1 87 ? -14.392 -1.606 19.858 1.00 92.88 87 ALA A O 1
ATOM 623 N N . LYS A 1 88 ? -15.370 -2.428 18.015 1.00 90.12 88 LYS A N 1
ATOM 624 C CA . LYS A 1 88 ? -16.728 -2.440 18.590 1.00 90.12 88 LYS A CA 1
ATOM 625 C C . LYS A 1 88 ? -16.914 -3.516 19.659 1.00 90.12 88 LYS A C 1
ATOM 627 O O . LYS A 1 88 ? -17.779 -3.354 20.512 1.00 90.12 88 LYS A O 1
ATOM 632 N N . TRP A 1 89 ? -16.148 -4.604 19.599 1.00 91.31 89 TRP A N 1
ATOM 633 C CA . TRP A 1 89 ? -16.278 -5.736 20.518 1.00 91.31 89 TRP A CA 1
ATOM 634 C C . TRP A 1 89 ? -15.289 -5.668 21.676 1.00 91.31 89 TRP A C 1
ATOM 636 O O . TRP A 1 89 ? -15.666 -5.948 22.808 1.00 91.31 89 TRP A O 1
ATOM 646 N N . ILE A 1 90 ? -14.038 -5.295 21.399 1.00 91.44 90 ILE A N 1
ATOM 647 C CA . ILE A 1 90 ? -12.948 -5.360 22.387 1.00 91.44 90 ILE A CA 1
ATOM 648 C C . ILE A 1 90 ? -12.602 -3.981 22.979 1.00 91.44 90 ILE A C 1
ATOM 650 O O . ILE A 1 90 ? -11.882 -3.893 23.971 1.00 91.44 90 ILE A O 1
ATOM 654 N N . GLY A 1 91 ? -13.132 -2.900 22.399 1.00 85.38 91 GLY A N 1
ATOM 655 C CA . GLY A 1 91 ? -12.676 -1.535 22.664 1.00 85.38 91 GLY A CA 1
ATOM 656 C C . GLY A 1 91 ? -11.518 -1.128 21.745 1.00 85.38 91 GLY A C 1
ATOM 657 O O . GLY A 1 91 ? -10.863 -1.967 21.124 1.00 85.38 91 GLY A O 1
ATOM 658 N N . GLY A 1 92 ? -11.302 0.177 21.602 1.00 88.25 92 GLY A N 1
ATOM 659 C CA . GLY A 1 92 ? -10.268 0.756 20.748 1.00 88.25 92 GLY A CA 1
ATOM 660 C C . GLY A 1 92 ? -8.883 0.797 21.401 1.00 88.25 92 GLY A C 1
ATOM 661 O O . GLY A 1 92 ? -8.719 0.626 22.610 1.00 88.25 92 GLY A O 1
ATOM 662 N N . ILE A 1 93 ? -7.860 1.076 20.592 1.00 90.38 93 ILE A N 1
ATOM 663 C CA . ILE A 1 93 ? -6.481 1.260 21.056 1.00 90.38 93 ILE A CA 1
ATOM 664 C C . ILE A 1 93 ? -6.385 2.537 21.898 1.00 90.38 93 ILE A C 1
ATOM 666 O O . ILE A 1 93 ? -6.767 3.623 21.456 1.00 90.38 93 ILE A O 1
ATOM 670 N N . LYS A 1 94 ? -5.831 2.424 23.108 1.00 90.38 94 LYS A N 1
ATOM 671 C CA . LYS A 1 94 ? -5.523 3.580 23.960 1.00 90.38 94 LYS A CA 1
ATOM 672 C C . LYS A 1 94 ? -4.253 4.261 23.461 1.00 90.38 94 LYS A C 1
ATOM 674 O O . LYS A 1 94 ? -3.225 3.615 23.295 1.00 90.38 94 LYS A O 1
ATOM 679 N N . VAL A 1 95 ? -4.331 5.566 23.255 1.00 89.12 95 VAL A N 1
ATOM 680 C CA . VAL A 1 95 ? -3.240 6.419 22.788 1.00 89.12 95 VAL A CA 1
ATOM 681 C C . VAL A 1 95 ? -3.010 7.573 23.751 1.00 89.12 95 VAL A C 1
ATOM 683 O O . VAL A 1 95 ? -3.940 8.160 24.314 1.00 89.12 95 VAL A O 1
ATOM 686 N N . GLU A 1 96 ? -1.745 7.914 23.941 1.00 88.62 96 GLU A N 1
ATOM 687 C CA . GLU A 1 96 ? -1.331 9.126 24.628 1.00 88.62 96 GLU A CA 1
ATOM 688 C C . GLU A 1 96 ? -0.956 10.163 23.573 1.00 88.62 96 GLU A C 1
ATOM 690 O O . GLU A 1 96 ? -0.069 9.931 22.756 1.00 88.62 96 GLU A O 1
ATOM 695 N N . LEU A 1 97 ? -1.695 11.274 23.536 1.00 85.31 97 LEU A N 1
ATOM 696 C CA . LEU A 1 97 ? -1.434 12.366 22.606 1.00 85.31 97 LEU A CA 1
ATOM 697 C C . LEU A 1 97 ? -0.833 13.535 23.378 1.00 85.31 97 LEU A C 1
ATOM 699 O O . LEU A 1 97 ? -1.443 14.036 24.324 1.00 85.31 97 LEU A O 1
ATOM 703 N N . THR A 1 98 ? 0.336 13.994 22.942 1.00 83.56 98 THR A N 1
ATOM 704 C CA . THR A 1 98 ? 0.920 15.250 23.412 1.00 83.56 98 THR A CA 1
ATOM 705 C C . THR A 1 98 ? 0.345 16.381 22.571 1.00 83.56 98 THR A C 1
ATOM 707 O O . THR A 1 98 ? 0.534 16.411 21.356 1.00 83.56 98 THR A O 1
ATOM 710 N N . ASN A 1 99 ? -0.366 17.316 23.202 1.00 76.25 99 ASN A N 1
ATOM 711 C CA . ASN A 1 99 ? -0.814 18.535 22.531 1.00 76.25 99 ASN A CA 1
ATOM 712 C C . ASN A 1 99 ? 0.406 19.433 22.304 1.00 76.25 99 ASN A C 1
ATOM 714 O O . ASN A 1 99 ? 0.799 20.202 23.181 1.00 76.25 99 ASN A O 1
ATOM 718 N N . VAL A 1 100 ? 1.041 19.304 21.143 1.00 72.62 100 VAL A N 1
ATOM 719 C CA . VAL A 1 100 ? 2.062 20.256 20.711 1.00 72.62 100 VAL A CA 1
ATOM 720 C C . VAL A 1 100 ? 1.298 21.476 20.207 1.00 72.62 100 VAL A C 1
ATOM 722 O O . VAL A 1 100 ? 0.636 21.407 19.173 1.00 72.62 100 VAL A O 1
ATOM 725 N N . ALA A 1 101 ? 1.291 22.558 20.992 1.00 67.94 101 ALA A N 1
ATOM 726 C CA . ALA A 1 101 ? 0.654 23.809 20.591 1.00 67.94 101 ALA A CA 1
ATOM 727 C C . ALA A 1 101 ? 1.164 24.216 19.194 1.00 67.94 101 ALA A C 1
ATOM 729 O O . ALA A 1 101 ? 2.359 24.050 18.930 1.00 67.94 101 ALA A O 1
ATOM 730 N N . PRO A 1 102 ? 0.295 24.718 18.296 1.00 66.50 102 PRO A N 1
ATOM 731 C CA . PRO A 1 102 ? 0.708 25.068 16.945 1.00 66.50 102 PRO A CA 1
ATOM 732 C C . PRO A 1 102 ? 1.835 26.102 17.018 1.00 66.50 102 PRO A C 1
ATOM 734 O O . PRO A 1 102 ? 1.675 27.154 17.644 1.00 66.50 102 PRO A O 1
ATOM 737 N N . ALA A 1 103 ? 2.984 25.779 16.418 1.00 64.56 103 ALA A N 1
ATOM 738 C CA . ALA A 1 103 ? 4.033 26.760 16.185 1.00 64.56 103 ALA A CA 1
ATOM 739 C C . ALA A 1 103 ? 3.412 27.875 15.333 1.00 64.56 103 ALA A C 1
ATOM 741 O O . ALA A 1 103 ? 2.901 27.599 14.248 1.00 64.56 103 ALA A O 1
ATOM 742 N N . LYS A 1 104 ? 3.350 29.079 15.912 1.00 56.66 104 LYS A N 1
ATOM 743 C CA . LYS A 1 104 ? 2.848 30.293 15.260 1.00 56.66 104 LYS A CA 1
ATOM 744 C C . LYS A 1 104 ? 3.544 30.547 13.931 1.00 56.66 104 LYS A C 1
ATOM 746 O O . LYS A 1 104 ? 4.772 30.313 13.874 1.00 56.66 104 LYS A O 1
#

pLDDT: mean 84.84, std 11.91, range [54.56, 97.31]

Secondary structure (DSSP, 8-state):
-EEE----HHHHHHHHHHHHHHHHHHHHHHHHHHHHHHHHHHTTT--THHHHHHHHHHHHHHHHHHHHHHHHHHHHHHHHHHHHHHHHHH-PEEE-----PPP-

Solvent-accessible surface area (backbone atoms only — not comparable to full-atom values): 5239 Å² total; per-residue (Å²): 120,50,66,52,55,65,60,58,36,66,63,45,8,52,54,31,14,53,53,23,20,53,53,18,31,56,51,9,50,50,43,25,55,52,28,40,53,50,21,65,64,34,56,81,80,42,64,81,62,24,64,53,46,30,57,52,14,57,51,30,42,57,52,32,14,52,52,30,16,52,52,21,23,54,51,23,30,51,49,26,50,53,48,39,57,50,20,72,76,77,52,41,58,75,40,80,78,81,86,74,74,80,82,128